Protein AF-A0A401ULQ7-F1 (afdb_monomer_lite)

Foldseek 3Di:
DWKQQQVVRDIDDDPDPVVVVVQVVPPRIDDDDPPVPPVVLPPLVPDDLVVLVVVCVVVVHDPPPDDSVVSVVVVNVVD

pLDDT: mean 77.47, std 11.1, range [44.62, 88.81]

Sequence (79 aa):
MWFLHIKNNTEWDIQDKEHQNRLLKDIDYKVIEKVEETKPALDYDTLSYAEIQAIAKEKGLKYNGIKKVELIESLKEGE

Structure (mmCIF, N/CA/C/O backbone):
data_AF-A0A401ULQ7-F1
#
_entry.id   AF-A0A401ULQ7-F1
#
loop_
_atom_site.group_PDB
_atom_site.id
_atom_site.type_symbol
_atom_site.label_atom_id
_atom_site.label_alt_id
_atom_site.label_comp_id
_atom_site.label_asym_id
_atom_site.label_entity_id
_atom_site.label_seq_id
_atom_site.pdbx_PDB_ins_code
_atom_site.Cartn_x
_atom_site.Cartn_y
_atom_site.Cartn_z
_atom_site.occupancy
_atom_site.B_iso_or_equiv
_atom_site.auth_seq_id
_atom_site.auth_comp_id
_atom_site.auth_asym_id
_atom_site.auth_atom_id
_atom_site.pdbx_PDB_model_num
ATOM 1 N N . MET A 1 1 ? 12.824 0.711 -18.464 1.00 81.75 1 MET A N 1
ATOM 2 C CA . MET A 1 1 ? 12.531 -0.677 -18.030 1.00 81.75 1 MET A CA 1
ATOM 3 C C . MET A 1 1 ? 13.024 -0.764 -16.609 1.00 81.75 1 MET A C 1
ATOM 5 O O . MET A 1 1 ? 14.138 -0.317 -16.352 1.00 81.75 1 MET A O 1
ATOM 9 N N . TRP A 1 2 ? 12.189 -1.257 -15.699 1.00 84.19 2 TRP A N 1
ATOM 10 C CA . TRP A 1 2 ? 12.525 -1.259 -14.283 1.00 84.19 2 TRP A CA 1
ATOM 11 C C . TRP A 1 2 ? 13.292 -2.529 -13.919 1.00 84.19 2 TRP A C 1
ATOM 13 O O . TRP A 1 2 ? 12.929 -3.633 -14.326 1.00 84.19 2 TRP A O 1
ATOM 23 N N . PHE A 1 3 ? 14.365 -2.361 -13.157 1.00 85.94 3 PHE A N 1
ATOM 24 C CA . PHE A 1 3 ? 15.170 -3.448 -12.619 1.00 85.94 3 PHE A CA 1
ATOM 25 C C . PHE A 1 3 ? 15.184 -3.359 -11.100 1.00 85.94 3 PHE A C 1
ATOM 27 O O . PHE A 1 3 ? 15.432 -2.296 -10.535 1.00 85.94 3 PHE A O 1
ATOM 34 N N . LEU A 1 4 ? 14.957 -4.488 -10.445 1.00 85.62 4 LEU A N 1
ATOM 35 C CA . LEU A 1 4 ? 15.145 -4.667 -9.018 1.00 85.62 4 LEU A CA 1
ATOM 36 C C . LEU A 1 4 ? 16.486 -5.354 -8.787 1.00 85.62 4 LEU A C 1
ATOM 38 O O . LEU A 1 4 ? 16.709 -6.474 -9.254 1.00 85.62 4 LEU A O 1
ATOM 42 N N . HIS A 1 5 ? 17.363 -4.705 -8.034 1.00 88.25 5 HIS A N 1
ATOM 43 C CA . HIS A 1 5 ? 18.589 -5.319 -7.549 1.00 88.25 5 HIS A CA 1
ATOM 44 C C . HIS A 1 5 ? 18.286 -6.174 -6.315 1.00 88.25 5 HIS A C 1
ATOM 46 O O . HIS A 1 5 ? 17.957 -5.640 -5.254 1.00 88.25 5 HIS A O 1
ATOM 52 N N . ILE A 1 6 ? 18.416 -7.494 -6.433 1.00 81.81 6 ILE A N 1
ATOM 53 C CA . ILE A 1 6 ? 17.956 -8.469 -5.431 1.00 81.81 6 ILE A CA 1
ATOM 54 C C . ILE A 1 6 ? 18.720 -8.325 -4.106 1.00 81.81 6 ILE A C 1
ATOM 56 O O . ILE A 1 6 ? 18.127 -8.453 -3.039 1.00 81.81 6 ILE A O 1
ATOM 60 N N . LYS A 1 7 ? 20.024 -8.024 -4.147 1.00 81.81 7 LYS A N 1
ATOM 61 C CA . LYS A 1 7 ? 20.860 -7.929 -2.933 1.00 81.81 7 LYS A CA 1
ATOM 62 C C . LYS A 1 7 ? 20.539 -6.722 -2.053 1.00 81.81 7 LYS A C 1
ATOM 64 O O . LYS A 1 7 ? 20.640 -6.819 -0.837 1.00 81.81 7 LYS A O 1
ATOM 69 N N . ASN A 1 8 ? 20.163 -5.599 -2.667 1.00 81.81 8 ASN A N 1
ATOM 70 C CA . ASN A 1 8 ? 19.944 -4.331 -1.954 1.00 81.81 8 ASN A CA 1
ATOM 71 C C . ASN A 1 8 ? 18.479 -3.879 -1.994 1.00 81.81 8 ASN A C 1
ATOM 73 O O . ASN A 1 8 ? 18.167 -2.787 -1.527 1.00 81.81 8 ASN A O 1
ATOM 77 N N . ASN A 1 9 ? 17.605 -4.685 -2.602 1.00 79.69 9 ASN A N 1
ATOM 78 C CA . ASN A 1 9 ? 16.198 -4.384 -2.841 1.00 79.69 9 ASN A CA 1
ATOM 79 C C . ASN A 1 9 ? 15.977 -2.973 -3.425 1.00 79.69 9 ASN A C 1
ATOM 81 O O . ASN A 1 9 ? 15.089 -2.239 -3.001 1.00 79.69 9 ASN A O 1
ATOM 85 N N . THR A 1 10 ? 16.851 -2.562 -4.349 1.00 82.81 10 THR A N 1
ATOM 86 C CA . THR A 1 10 ? 16.844 -1.214 -4.936 1.00 82.81 10 THR A CA 1
ATOM 87 C C . THR A 1 10 ? 16.247 -1.256 -6.332 1.00 82.81 10 THR A C 1
ATOM 89 O O . THR A 1 10 ? 16.660 -2.077 -7.152 1.00 82.81 10 THR A O 1
ATOM 92 N N . GLU A 1 11 ? 15.321 -0.348 -6.614 1.00 87.56 11 GLU A N 1
ATOM 93 C CA . GLU A 1 11 ? 14.625 -0.240 -7.896 1.00 87.56 11 GLU A CA 1
ATOM 94 C C . GLU A 1 11 ? 15.272 0.829 -8.782 1.00 87.56 11 GLU A C 1
ATOM 96 O O . GLU A 1 11 ? 15.545 1.943 -8.335 1.00 87.56 11 GLU A O 1
ATOM 101 N N . TRP A 1 12 ? 15.523 0.488 -10.043 1.00 83.81 12 TRP A N 1
ATOM 102 C CA . TRP A 1 12 ? 16.168 1.356 -11.025 1.00 83.81 12 TRP A CA 1
ATOM 103 C C . TRP A 1 12 ? 15.320 1.402 -12.293 1.00 83.81 12 TRP A C 1
ATOM 105 O O . TRP A 1 12 ? 15.104 0.364 -12.917 1.00 83.81 12 TRP A O 1
ATOM 115 N N . ASP A 1 13 ? 14.878 2.589 -12.714 1.00 86.88 13 ASP A N 1
ATOM 116 C CA . ASP A 1 13 ? 14.377 2.767 -14.079 1.00 86.88 13 ASP A CA 1
ATOM 117 C C . ASP A 1 13 ? 15.553 3.029 -15.015 1.00 86.88 13 ASP A C 1
ATOM 119 O O . ASP A 1 13 ? 16.233 4.052 -14.930 1.00 86.88 13 ASP A O 1
ATOM 123 N N . ILE A 1 14 ? 15.800 2.079 -15.910 1.00 84.81 14 ILE A N 1
ATOM 124 C CA . ILE A 1 14 ? 16.838 2.201 -16.925 1.00 84.81 14 ILE A CA 1
ATOM 125 C C . ILE A 1 14 ? 16.159 2.357 -18.278 1.00 84.81 14 ILE A C 1
ATOM 127 O O . ILE A 1 14 ? 15.542 1.421 -18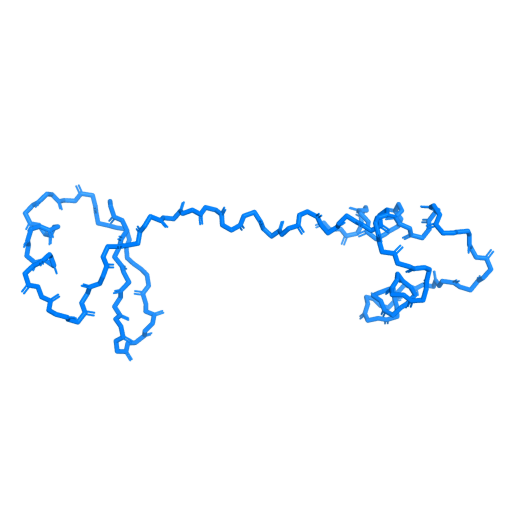.797 1.00 84.81 14 ILE A O 1
ATOM 131 N N . GLN A 1 15 ? 16.282 3.539 -18.876 1.00 84.75 15 GLN A N 1
ATOM 132 C CA . GLN A 1 15 ? 15.772 3.813 -20.224 1.00 84.75 15 GLN A CA 1
ATOM 133 C C . GLN A 1 15 ? 16.735 3.351 -21.328 1.00 84.75 15 GLN A C 1
ATOM 135 O O . GLN A 1 15 ? 16.302 3.051 -22.440 1.00 84.75 15 GLN A O 1
ATOM 140 N N . ASP A 1 16 ? 18.024 3.240 -21.007 1.00 88.81 16 ASP A N 1
ATOM 141 C CA . ASP A 1 16 ? 19.067 2.854 -21.950 1.00 88.81 16 ASP A CA 1
ATOM 142 C C . ASP A 1 16 ? 19.035 1.351 -22.286 1.00 88.81 16 ASP A C 1
ATOM 144 O O . ASP A 1 16 ? 19.018 0.494 -21.398 1.00 88.81 16 ASP A O 1
ATOM 148 N N . LYS A 1 17 ? 19.031 1.022 -23.584 1.00 85.00 17 LYS A N 1
ATOM 149 C CA . LYS A 1 17 ? 18.889 -0.361 -24.074 1.00 85.00 17 LYS A CA 1
ATOM 150 C C . LYS A 1 17 ? 20.154 -1.201 -23.890 1.00 85.00 17 LYS A C 1
ATOM 152 O O . LYS A 1 17 ? 20.052 -2.409 -23.671 1.00 85.00 17 LYS A O 1
ATOM 157 N N . GLU A 1 18 ? 21.338 -0.599 -23.977 1.00 87.44 18 GLU A N 1
ATOM 158 C CA . GLU A 1 18 ? 22.595 -1.323 -23.760 1.00 87.44 18 GLU A CA 1
ATOM 159 C C . GLU A 1 18 ? 22.751 -1.664 -22.279 1.00 87.44 18 GLU A C 1
ATOM 161 O O . GLU A 1 18 ? 23.093 -2.795 -21.915 1.00 87.44 18 GLU A O 1
ATOM 166 N N . HIS A 1 19 ? 22.399 -0.710 -21.421 1.00 82.25 19 HIS A N 1
ATOM 167 C CA . HIS A 1 19 ? 22.400 -0.887 -19.979 1.00 82.25 19 HIS A CA 1
ATOM 168 C C . HIS A 1 19 ? 21.356 -1.931 -19.536 1.00 82.25 19 HIS A C 1
ATOM 170 O O . HIS A 1 19 ? 21.678 -2.802 -18.729 1.00 82.25 19 HIS A O 1
ATOM 176 N N . GLN A 1 20 ? 20.162 -1.940 -20.142 1.00 84.88 20 GLN A N 1
ATOM 177 C CA . GLN A 1 20 ? 19.162 -3.005 -19.963 1.00 84.88 20 GLN A CA 1
ATOM 178 C C . GLN A 1 20 ? 19.723 -4.396 -20.286 1.00 84.88 20 GLN A C 1
ATOM 180 O O . GLN A 1 20 ? 19.579 -5.321 -19.490 1.00 84.88 20 GLN A O 1
ATOM 185 N N . ASN A 1 21 ? 20.383 -4.556 -21.438 1.00 86.38 21 ASN A N 1
ATOM 186 C CA . ASN A 1 21 ? 20.930 -5.847 -21.868 1.00 86.38 21 ASN A CA 1
ATOM 187 C C . ASN A 1 21 ? 22.084 -6.323 -20.972 1.00 86.38 21 ASN A C 1
ATOM 189 O O . ASN A 1 21 ? 22.266 -7.523 -20.768 1.00 86.38 21 ASN A O 1
ATOM 193 N N . ARG A 1 22 ? 22.860 -5.389 -20.409 1.00 87.00 22 ARG A N 1
ATOM 194 C CA . ARG A 1 22 ? 23.883 -5.711 -19.410 1.00 87.00 22 ARG A CA 1
ATOM 195 C C . ARG A 1 22 ? 23.250 -6.255 -18.131 1.00 87.00 22 ARG A C 1
ATOM 197 O O . ARG A 1 22 ? 23.670 -7.310 -17.675 1.00 87.00 22 ARG A O 1
ATOM 204 N N . LEU A 1 23 ? 22.227 -5.580 -17.606 1.00 82.88 23 LEU A N 1
ATOM 205 C CA . LEU A 1 23 ? 21.530 -6.008 -16.389 1.00 82.88 23 LEU A CA 1
ATOM 206 C C . LEU A 1 23 ? 20.738 -7.307 -16.579 1.00 82.88 23 LEU A C 1
ATOM 208 O O . LEU A 1 23 ? 20.679 -8.117 -15.666 1.00 82.88 23 LEU A O 1
ATOM 212 N N . LEU A 1 24 ? 20.186 -7.555 -17.769 1.00 81.75 24 LEU A N 1
ATOM 213 C CA . LEU A 1 24 ? 19.506 -8.814 -18.107 1.00 81.75 24 LEU A CA 1
ATOM 214 C C . LEU A 1 24 ? 20.420 -10.046 -18.024 1.00 81.75 24 LEU A C 1
ATOM 216 O O . LEU A 1 24 ? 19.937 -11.157 -17.818 1.00 81.75 24 LEU A O 1
ATOM 220 N N . LYS A 1 25 ? 21.731 -9.867 -18.215 1.00 83.56 25 LYS A N 1
ATOM 221 C CA . LYS A 1 25 ? 22.729 -10.942 -18.097 1.00 83.56 25 LYS A CA 1
ATOM 222 C C . LYS A 1 25 ? 23.218 -11.143 -16.665 1.00 83.56 25 LYS A C 1
ATOM 224 O O . LYS A 1 25 ? 23.964 -12.085 -16.407 1.00 83.56 25 LYS A O 1
ATOM 229 N N . ASP A 1 26 ? 22.834 -10.251 -15.766 1.00 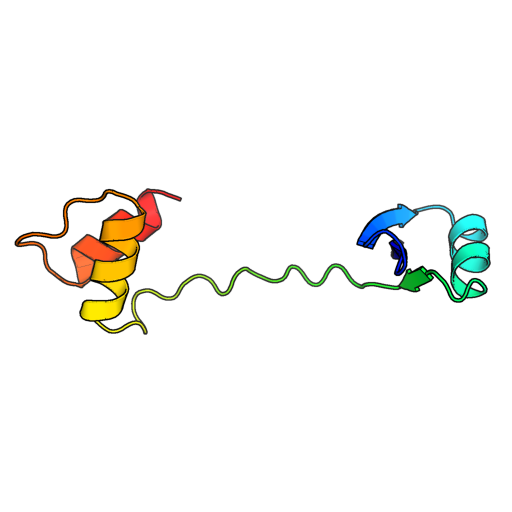81.75 26 ASP A N 1
ATOM 230 C CA . ASP A 1 26 ? 23.364 -10.152 -14.421 1.00 81.75 26 ASP A CA 1
ATOM 231 C C . ASP A 1 26 ? 22.364 -10.785 -13.440 1.00 81.75 26 ASP A C 1
ATOM 233 O O . ASP A 1 26 ? 21.202 -10.391 -13.366 1.00 81.75 26 ASP A O 1
ATOM 237 N N . ILE A 1 27 ? 22.790 -11.819 -12.707 1.00 79.81 27 ILE A N 1
ATOM 238 C CA . ILE A 1 27 ? 21.886 -12.638 -11.871 1.00 79.81 27 ILE A CA 1
ATOM 239 C C . ILE A 1 27 ? 21.324 -11.869 -10.668 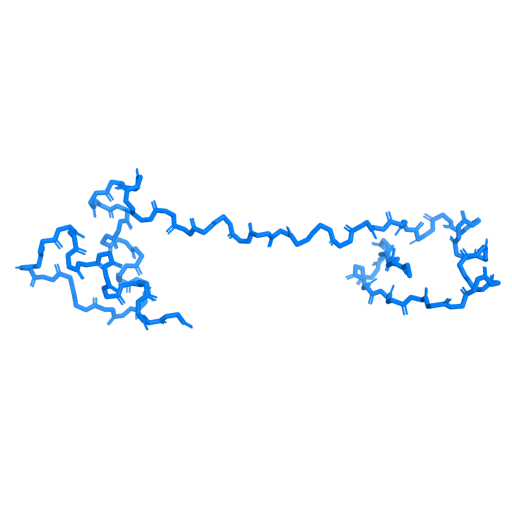1.00 79.81 27 ILE A C 1
ATOM 241 O O . ILE A 1 27 ? 20.295 -12.243 -10.103 1.00 79.81 27 ILE A O 1
ATOM 245 N N . ASP A 1 28 ? 22.011 -10.798 -10.278 1.00 85.12 28 ASP A N 1
ATOM 246 C CA . ASP A 1 28 ? 21.644 -9.935 -9.163 1.00 85.12 28 ASP A CA 1
ATOM 247 C C . ASP A 1 28 ? 20.512 -8.955 -9.517 1.00 85.12 28 ASP A C 1
ATOM 249 O O . ASP A 1 28 ? 20.008 -8.264 -8.628 1.00 85.12 28 ASP A O 1
ATOM 253 N N . TYR A 1 29 ? 20.079 -8.903 -10.782 1.00 83.56 29 TYR A N 1
ATOM 254 C CA . TYR A 1 29 ? 19.036 -7.999 -11.256 1.00 83.56 29 TYR A CA 1
ATOM 255 C C . TYR A 1 29 ? 17.854 -8.770 -11.843 1.00 83.56 29 TYR A C 1
ATOM 257 O O . TYR A 1 29 ? 18.000 -9.675 -12.661 1.00 83.56 29 TYR A O 1
ATOM 265 N N . LYS A 1 30 ? 16.645 -8.380 -11.441 1.00 82.94 30 LYS A N 1
ATOM 266 C CA . LYS A 1 30 ? 15.393 -8.875 -12.023 1.00 82.94 30 LYS A CA 1
ATOM 267 C C . LYS A 1 30 ? 14.663 -7.738 -12.702 1.00 82.94 30 LYS A C 1
ATOM 269 O O . LYS A 1 30 ? 14.502 -6.676 -12.110 1.00 82.94 30 LYS A O 1
ATOM 274 N N . VAL A 1 31 ? 14.191 -7.975 -13.922 1.00 83.69 31 VAL A N 1
ATOM 275 C CA . VAL A 1 31 ? 13.233 -7.070 -14.555 1.00 83.69 31 VAL A CA 1
ATOM 276 C C . VAL A 1 31 ? 11.952 -7.141 -13.744 1.00 83.69 31 VAL A C 1
ATOM 278 O O . VAL A 1 31 ? 11.366 -8.215 -13.598 1.00 83.69 31 VAL A O 1
ATOM 281 N N . ILE A 1 32 ? 11.555 -6.004 -13.194 1.00 83.69 32 ILE A N 1
ATOM 282 C CA . ILE A 1 32 ? 10.242 -5.844 -12.594 1.00 83.69 32 ILE A CA 1
ATOM 283 C C . ILE A 1 32 ? 9.425 -5.011 -13.564 1.00 83.69 32 ILE A C 1
ATOM 285 O O . ILE A 1 32 ? 9.868 -3.983 -14.071 1.00 83.69 32 ILE A O 1
ATOM 289 N N . GLU A 1 33 ? 8.222 -5.462 -13.866 1.00 70.56 33 GLU A N 1
ATOM 290 C CA . GLU A 1 33 ? 7.222 -4.531 -14.344 1.00 70.56 33 GLU A CA 1
ATOM 291 C C . GLU A 1 33 ? 6.762 -3.806 -13.091 1.00 70.56 33 GLU A C 1
ATOM 293 O O . GLU A 1 33 ? 6.380 -4.451 -12.113 1.00 70.56 33 GLU A O 1
ATOM 298 N N . LYS A 1 34 ? 6.852 -2.472 -13.086 1.00 60.56 34 LYS A N 1
ATOM 299 C CA . LYS A 1 34 ? 6.127 -1.661 -12.113 1.00 60.56 34 LYS A CA 1
ATOM 300 C C . LYS A 1 34 ? 4.649 -1.833 -12.459 1.00 60.56 34 LYS A C 1
ATOM 302 O O . LYS A 1 34 ? 4.024 -0.968 -13.058 1.00 60.56 34 LYS A O 1
ATOM 307 N N . VAL A 1 35 ? 4.116 -3.017 -12.168 1.00 55.03 35 VAL A N 1
ATOM 308 C CA . VAL A 1 35 ? 2.713 -3.160 -11.857 1.00 55.03 35 VAL A CA 1
ATOM 309 C C . VAL A 1 35 ? 2.599 -2.185 -10.708 1.00 55.03 35 VAL A C 1
ATOM 311 O O . VAL A 1 35 ? 3.243 -2.374 -9.675 1.00 55.03 35 VAL A O 1
ATOM 314 N N . GLU A 1 36 ? 1.942 -1.050 -10.945 1.00 51.75 36 GLU A N 1
ATOM 315 C CA . GLU A 1 36 ? 1.326 -0.339 -9.846 1.00 51.75 36 GLU A CA 1
ATOM 316 C C . GLU A 1 36 ? 0.612 -1.444 -9.088 1.00 51.75 36 GLU A C 1
ATOM 318 O O . GLU A 1 36 ? -0.411 -1.965 -9.532 1.00 51.75 36 GLU A O 1
ATOM 323 N N . GLU A 1 37 ? 1.215 -1.886 -7.987 1.00 45.03 37 GLU A N 1
ATOM 324 C CA . GLU A 1 37 ? 0.459 -2.372 -6.870 1.00 45.03 37 GLU A CA 1
ATOM 325 C C . GLU A 1 37 ? -0.414 -1.160 -6.584 1.00 45.03 37 GLU A C 1
ATOM 327 O O . GLU A 1 37 ? -0.028 -0.219 -5.888 1.00 45.03 37 GLU A O 1
ATOM 332 N N . THR A 1 38 ? -1.545 -1.098 -7.292 1.00 44.62 38 THR A N 1
ATOM 333 C CA . THR A 1 38 ? -2.733 -0.426 -6.847 1.00 44.62 38 THR A CA 1
ATOM 334 C C . THR A 1 38 ? -2.830 -0.983 -5.454 1.00 44.62 38 THR A C 1
ATOM 336 O O . THR A 1 38 ? -3.256 -2.132 -5.295 1.00 44.62 38 THR A O 1
ATOM 339 N N . LYS A 1 39 ? -2.293 -0.236 -4.471 1.00 49.44 39 LYS A N 1
ATOM 340 C CA . LYS A 1 39 ? -2.633 -0.385 -3.063 1.00 49.44 39 LYS A CA 1
ATOM 341 C C . LYS A 1 39 ? -4.093 -0.759 -3.148 1.00 49.44 39 LYS A C 1
ATOM 343 O O . LYS A 1 39 ? -4.799 0.050 -3.763 1.00 49.44 39 LYS A O 1
ATOM 348 N N . PRO A 1 40 ? -4.494 -1.990 -2.778 1.00 47.75 40 PRO A N 1
ATOM 349 C CA . PRO A 1 40 ? -5.862 -2.420 -3.010 1.00 47.75 40 PRO A CA 1
ATOM 350 C C . PRO A 1 40 ? -6.675 -1.267 -2.474 1.00 47.75 40 PRO A C 1
ATOM 352 O O . PRO A 1 40 ? -6.453 -0.917 -1.313 1.00 47.75 40 PRO A O 1
ATOM 355 N N . ALA A 1 41 ? -7.382 -0.550 -3.363 1.00 52.19 41 ALA A N 1
ATOM 356 C CA . ALA A 1 41 ? -8.072 0.669 -2.985 1.00 52.19 41 ALA A CA 1
ATOM 357 C C . ALA A 1 41 ? -8.890 0.203 -1.805 1.00 52.19 41 ALA A C 1
ATOM 359 O O . ALA A 1 41 ? -9.671 -0.724 -1.991 1.00 52.19 41 ALA A O 1
ATOM 360 N N . LEU A 1 42 ? -8.505 0.625 -0.594 1.00 58.47 42 LEU A N 1
ATOM 361 C CA . LEU A 1 42 ? -8.860 -0.120 0.604 1.00 58.47 42 LEU A CA 1
ATOM 362 C C . LEU A 1 42 ? -10.366 0.007 0.641 1.00 58.47 42 LEU A C 1
ATOM 364 O O . LEU A 1 42 ? -10.894 1.089 0.894 1.00 58.47 42 LEU A O 1
ATOM 368 N N . ASP A 1 43 ? -11.050 -1.048 0.206 1.00 66.50 43 ASP A N 1
ATOM 369 C CA . ASP A 1 43 ? -12.467 -0.988 -0.064 1.00 66.50 43 ASP A CA 1
ATOM 370 C C . ASP A 1 43 ? -13.094 -1.116 1.305 1.00 66.50 43 ASP A C 1
ATOM 372 O O . ASP A 1 43 ? -13.543 -2.182 1.722 1.00 66.50 43 ASP A O 1
ATOM 376 N N . TYR A 1 44 ? -13.068 -0.010 2.050 1.00 70.19 44 TYR A N 1
ATOM 377 C CA . TYR A 1 44 ? -13.579 0.066 3.404 1.00 70.19 44 TYR A CA 1
ATOM 378 C C . TYR A 1 44 ? -15.069 -0.320 3.437 1.00 70.19 44 TYR A C 1
ATOM 380 O O . TYR A 1 44 ? -15.592 -0.671 4.486 1.00 70.19 44 TYR A O 1
ATOM 388 N N . ASP A 1 45 ? -15.744 -0.327 2.281 1.00 68.81 45 ASP A N 1
ATOM 389 C CA . ASP A 1 45 ? -17.095 -0.857 2.107 1.00 68.81 45 ASP A CA 1
ATOM 390 C C . ASP A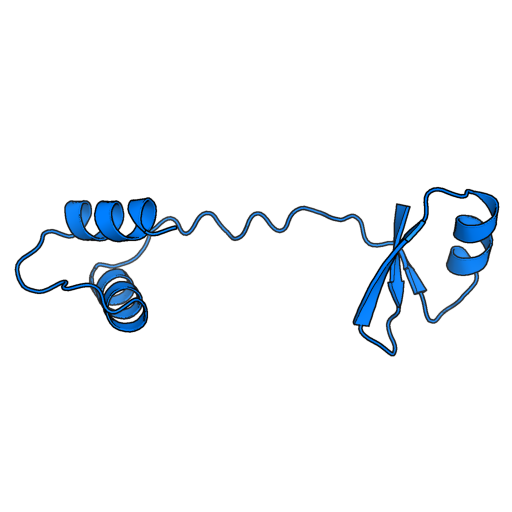 1 45 ? -17.175 -2.382 2.327 1.00 68.81 45 ASP A C 1
ATOM 392 O O . ASP A 1 45 ? -18.079 -2.868 3.016 1.00 68.81 45 ASP A O 1
ATOM 396 N N . THR A 1 46 ? -16.169 -3.121 1.842 1.00 74.69 46 THR A N 1
ATOM 397 C CA . THR A 1 46 ? -16.029 -4.582 1.995 1.00 74.69 46 THR A CA 1
ATOM 398 C C . THR A 1 46 ? -15.565 -4.994 3.392 1.00 74.69 46 THR A C 1
ATOM 400 O O . THR A 1 46 ? -15.828 -6.115 3.829 1.00 74.69 46 THR A O 1
ATOM 403 N N . LEU A 1 47 ? -14.929 -4.077 4.126 1.00 76.06 47 LEU A N 1
ATOM 404 C CA . LEU A 1 47 ? -14.462 -4.316 5.485 1.00 76.06 47 LEU A CA 1
ATOM 405 C C . LEU A 1 47 ? -15.621 -4.338 6.490 1.00 76.06 47 LEU A C 1
ATOM 407 O O . LEU A 1 47 ? -16.647 -3.658 6.355 1.00 76.06 47 LEU A O 1
ATOM 411 N N . SER A 1 48 ? -15.456 -5.139 7.541 1.00 80.06 48 SER A N 1
ATOM 412 C CA . SER A 1 48 ? -16.400 -5.169 8.658 1.00 80.06 48 SER A CA 1
ATOM 413 C C . SER A 1 48 ? -16.296 -3.884 9.480 1.00 80.06 48 SER A C 1
ATOM 415 O O . SER A 1 48 ? -15.239 -3.264 9.553 1.00 80.06 48 SER A O 1
ATOM 417 N N . TYR A 1 49 ? -17.377 -3.496 10.159 1.00 82.25 49 TYR A N 1
ATOM 418 C CA . TYR A 1 49 ? -17.387 -2.296 11.004 1.00 82.25 49 TYR A CA 1
ATOM 419 C C . TYR A 1 49 ? -16.250 -2.298 12.042 1.00 82.25 49 TYR A C 1
ATOM 421 O O . TYR A 1 49 ? -15.621 -1.269 12.255 1.00 82.25 49 TYR A O 1
ATOM 429 N N . ALA A 1 50 ? -15.916 -3.465 12.604 1.00 82.25 50 ALA A N 1
ATOM 430 C CA . ALA A 1 50 ? -14.805 -3.618 13.544 1.00 82.25 50 ALA A CA 1
ATOM 431 C C . ALA A 1 50 ? -13.425 -3.318 12.919 1.00 82.25 50 ALA A C 1
ATOM 433 O O . ALA A 1 50 ? -12.585 -2.696 13.564 1.00 82.25 50 ALA A O 1
ATOM 434 N N . GLU A 1 51 ? -13.205 -3.717 11.663 1.00 81.75 51 GLU A N 1
ATOM 435 C CA . GLU A 1 51 ? -11.956 -3.463 10.927 1.00 81.75 51 GLU A CA 1
ATOM 436 C C . GLU A 1 51 ? -11.820 -1.970 10.615 1.00 81.75 51 GLU A C 1
ATOM 438 O O . GLU A 1 51 ? -10.782 -1.360 10.852 1.00 81.75 51 GLU A O 1
ATOM 443 N N . ILE A 1 52 ? -12.914 -1.339 10.185 1.00 83.00 52 ILE A N 1
ATOM 444 C CA . ILE A 1 52 ? -12.971 0.103 9.910 1.00 83.00 52 ILE A CA 1
ATOM 445 C C . ILE A 1 52 ? -12.700 0.905 11.193 1.00 83.00 52 ILE A C 1
ATOM 447 O O . ILE A 1 52 ? -11.979 1.900 11.161 1.00 83.00 52 ILE A O 1
ATOM 451 N N . GLN A 1 53 ? -13.217 0.459 12.343 1.00 84.38 53 GLN A N 1
ATOM 452 C CA . GLN A 1 53 ? -12.911 1.066 13.642 1.00 84.38 53 GLN A CA 1
ATOM 453 C C . GLN A 1 53 ? -11.439 0.899 14.035 1.00 84.38 53 GLN A C 1
ATOM 455 O O . GLN A 1 53 ? -10.861 1.829 14.598 1.00 84.38 53 GLN A O 1
ATOM 460 N N . ALA A 1 54 ? -10.829 -0.255 13.747 1.00 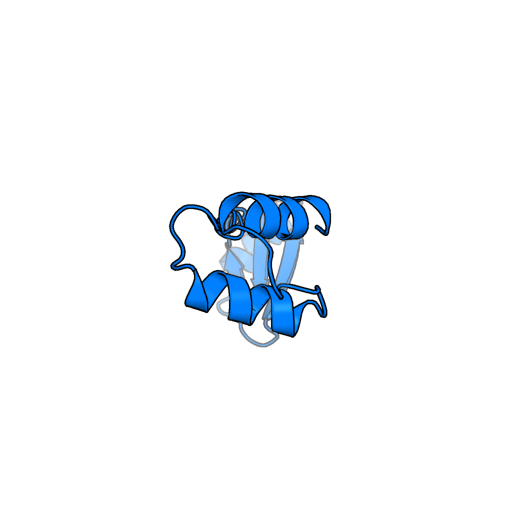84.06 54 ALA A N 1
ATOM 461 C CA . ALA A 1 54 ? -9.406 -0.476 13.990 1.00 84.06 54 ALA A CA 1
ATOM 462 C C . ALA A 1 54 ? -8.555 0.487 13.150 1.00 84.06 54 ALA A C 1
ATOM 464 O O . ALA A 1 54 ? -7.712 1.187 13.707 1.00 84.06 54 ALA A O 1
ATOM 465 N N . ILE A 1 55 ? -8.866 0.625 11.859 1.00 82.81 55 ILE A N 1
ATOM 466 C CA . ILE A 1 55 ? -8.165 1.545 10.953 1.00 82.81 55 ILE A CA 1
ATOM 467 C C . ILE A 1 55 ? -8.382 3.003 11.378 1.00 82.81 55 ILE A C 1
ATOM 469 O O . ILE A 1 55 ? -7.434 3.784 11.435 1.00 82.81 55 ILE A O 1
ATOM 473 N N . ALA A 1 56 ? -9.610 3.385 11.739 1.00 83.19 56 ALA A N 1
ATOM 474 C CA . ALA A 1 56 ? -9.902 4.723 12.249 1.00 83.19 5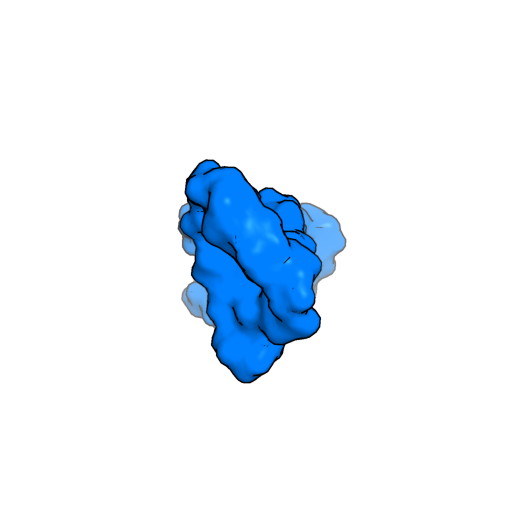6 ALA A CA 1
ATOM 475 C C . ALA A 1 56 ? -9.128 5.023 13.537 1.00 83.19 56 ALA A C 1
ATOM 477 O O . ALA A 1 56 ? -8.592 6.117 13.695 1.00 83.19 56 ALA A O 1
ATOM 478 N N . LYS A 1 57 ? -9.014 4.041 14.435 1.00 83.62 57 LYS A N 1
ATOM 479 C CA . LYS A 1 57 ? -8.205 4.151 15.650 1.00 83.62 57 LYS A CA 1
ATOM 480 C C . LYS A 1 57 ? -6.718 4.315 15.326 1.00 83.62 57 LYS A C 1
ATOM 482 O O . LYS A 1 57 ? -6.080 5.160 15.948 1.00 83.62 57 LYS A O 1
ATOM 487 N N . GLU A 1 58 ? -6.181 3.556 14.370 1.00 81.38 58 GLU A N 1
ATOM 488 C CA . GLU A 1 58 ? -4.788 3.691 13.915 1.00 81.38 58 GLU A CA 1
ATOM 489 C C . GLU A 1 58 ? -4.516 5.053 13.269 1.00 81.38 58 GLU A C 1
ATOM 491 O O . GLU A 1 58 ? -3.480 5.660 13.530 1.00 81.38 58 GLU A O 1
ATOM 496 N N . LYS A 1 59 ? -5.476 5.586 12.504 1.00 79.31 59 LYS A N 1
ATOM 497 C CA . LYS A 1 59 ? -5.404 6.934 11.921 1.00 79.31 59 LYS A CA 1
ATOM 498 C C . LYS A 1 59 ? -5.696 8.063 12.922 1.00 79.31 59 LYS A C 1
ATOM 500 O O . LYS A 1 59 ? -5.625 9.233 12.556 1.00 79.31 59 LYS A O 1
ATOM 505 N N . GLY A 1 60 ? -6.035 7.751 14.175 1.00 81.56 60 GLY A N 1
ATOM 506 C CA . GLY A 1 60 ? -6.377 8.751 15.193 1.00 81.56 60 GLY A CA 1
ATOM 507 C C . GLY A 1 60 ? -7.720 9.459 14.965 1.00 81.56 60 GLY A C 1
ATOM 508 O O . GLY A 1 60 ? -7.971 10.513 15.551 1.00 81.56 60 GLY A O 1
ATOM 509 N N . LEU A 1 61 ? -8.597 8.890 14.136 1.00 80.88 61 LEU A N 1
ATOM 510 C CA . LEU A 1 61 ? -9.934 9.405 13.861 1.00 80.88 61 LEU A CA 1
ATOM 511 C C . LEU A 1 61 ? -10.896 9.035 14.993 1.00 80.88 61 LEU A C 1
ATOM 513 O O . LEU A 1 61 ? -10.878 7.931 15.548 1.00 80.88 61 LEU A O 1
ATOM 517 N N . LYS A 1 62 ? -11.796 9.962 15.325 1.00 77.31 62 LYS A N 1
ATOM 518 C CA . LYS A 1 62 ? -12.918 9.657 16.216 1.00 77.31 62 LYS A CA 1
ATOM 519 C C . LYS A 1 62 ? -13.895 8.776 15.447 1.00 77.31 62 LYS A C 1
ATOM 521 O O . LYS A 1 62 ? -14.348 9.171 14.388 1.00 77.31 62 LYS A O 1
ATOM 526 N N . TYR A 1 63 ? -14.224 7.611 15.996 1.00 78.56 63 TYR A N 1
ATOM 527 C CA . TYR A 1 63 ? -15.206 6.667 15.441 1.00 78.56 63 TYR A CA 1
ATOM 528 C C . TYR A 1 63 ? -16.408 6.446 16.376 1.00 78.56 63 TYR A C 1
ATOM 530 O O . TYR A 1 63 ? -17.237 5.563 16.161 1.00 78.56 63 TYR A O 1
ATOM 538 N N . ASN A 1 64 ? -16.495 7.219 17.461 1.00 74.94 64 ASN A N 1
ATOM 539 C CA . ASN A 1 64 ? -17.468 7.000 18.524 1.00 74.94 64 ASN A CA 1
ATOM 540 C C . ASN A 1 64 ? -18.810 7.662 18.171 1.00 74.94 64 ASN A C 1
ATOM 542 O O . ASN A 1 64 ? -18.889 8.886 18.100 1.00 74.94 64 ASN A O 1
ATOM 546 N N . GLY A 1 65 ? -19.854 6.854 17.958 1.00 77.69 65 GLY A N 1
ATOM 547 C CA . GLY A 1 65 ? -21.213 7.325 17.645 1.00 77.69 65 GLY A CA 1
ATOM 548 C C . GLY A 1 65 ? -21.498 7.600 16.163 1.00 77.69 65 GLY A C 1
ATOM 549 O O . GLY A 1 65 ? -22.573 8.103 15.846 1.00 77.69 65 GLY A O 1
ATOM 550 N N . ILE A 1 66 ? -20.572 7.262 15.263 1.00 82.25 66 ILE A N 1
ATOM 551 C CA . ILE A 1 66 ? -20.693 7.500 13.817 1.00 82.25 66 ILE A CA 1
ATOM 552 C C . ILE A 1 66 ? -21.092 6.207 13.105 1.00 82.25 66 ILE A C 1
ATOM 554 O O . ILE A 1 66 ? -20.753 5.112 13.550 1.00 82.25 66 ILE A O 1
ATOM 558 N N . LYS A 1 67 ? -21.836 6.309 12.003 1.00 83.44 67 LYS A N 1
ATOM 559 C CA . LYS A 1 67 ? -22.248 5.136 11.219 1.00 83.44 67 LYS A CA 1
ATOM 560 C C . LYS A 1 67 ? -21.073 4.595 10.400 1.00 83.44 67 LYS A C 1
ATOM 562 O O . LYS A 1 67 ? -20.172 5.346 10.042 1.00 83.44 67 LYS A O 1
ATOM 567 N N . LYS A 1 68 ? -21.135 3.306 10.031 1.00 80.12 68 LYS A N 1
ATOM 568 C CA . LYS A 1 68 ? -20.151 2.643 9.147 1.00 80.12 68 LYS A CA 1
ATOM 569 C C . LYS A 1 68 ? -19.810 3.504 7.924 1.00 80.12 68 LYS A C 1
ATOM 571 O O . LYS A 1 68 ? -18.641 3.707 7.646 1.00 80.12 68 LYS A O 1
ATOM 576 N N . VAL A 1 69 ? -20.834 4.021 7.244 1.00 82.62 69 VAL A N 1
ATOM 577 C CA . VAL A 1 69 ? -20.699 4.804 6.005 1.00 82.62 69 VAL A CA 1
ATOM 578 C C . VAL A 1 69 ? -19.900 6.091 6.229 1.00 82.62 69 VAL A C 1
ATOM 580 O O . VAL A 1 69 ? -18.899 6.301 5.561 1.00 82.62 69 VAL A O 1
ATOM 583 N N . GLU A 1 70 ? -20.254 6.888 7.237 1.00 82.81 70 GLU A N 1
ATOM 584 C CA . GLU A 1 70 ? -19.556 8.155 7.510 1.00 82.81 70 GLU A CA 1
ATOM 585 C C . GLU A 1 70 ? -18.117 7.943 8.000 1.00 82.81 70 GLU A C 1
ATOM 587 O O . GLU A 1 70 ? -17.225 8.752 7.737 1.00 82.81 70 GLU A O 1
ATOM 592 N N . LEU A 1 71 ? -17.868 6.827 8.693 1.00 84.00 71 LEU A N 1
ATOM 593 C CA . LEU A 1 71 ? -16.522 6.443 9.103 1.00 84.00 71 LEU A CA 1
ATOM 594 C C . LEU A 1 71 ? -15.654 6.050 7.897 1.00 84.00 71 LEU A C 1
ATOM 596 O O . LEU A 1 71 ? -14.484 6.420 7.844 1.00 84.00 71 LEU A O 1
ATOM 600 N N . ILE A 1 72 ? -16.232 5.340 6.922 1.00 83.00 72 ILE A N 1
ATOM 601 C CA . ILE A 1 72 ? -15.584 5.026 5.641 1.00 83.00 72 ILE A CA 1
ATOM 602 C C . ILE A 1 72 ? -15.273 6.308 4.867 1.00 83.00 72 ILE A C 1
ATOM 604 O O . ILE A 1 72 ? -14.164 6.450 4.359 1.00 83.00 72 ILE A O 1
ATOM 608 N N . GLU A 1 73 ? -16.221 7.242 4.785 1.00 81.88 73 GLU A N 1
ATOM 609 C CA . GLU A 1 73 ? -16.016 8.527 4.106 1.00 81.88 73 GLU A CA 1
ATOM 610 C C . GLU A 1 73 ? -14.881 9.323 4.757 1.00 81.88 73 GLU A C 1
ATOM 612 O O . GLU A 1 73 ? -13.963 9.751 4.064 1.00 81.88 73 GLU A O 1
ATOM 617 N N . SER A 1 74 ? -14.856 9.399 6.091 1.00 79.62 74 SER A N 1
ATOM 618 C CA . SER A 1 74 ? -13.772 10.058 6.839 1.00 79.62 74 SER A CA 1
ATOM 619 C C . SER A 1 74 ? -12.401 9.405 6.607 1.00 79.62 74 SER A C 1
ATOM 621 O O . SER A 1 74 ? -11.373 10.079 6.621 1.00 79.62 74 SER A O 1
ATOM 623 N N . LEU A 1 75 ? -12.367 8.085 6.401 1.00 78.88 75 LEU A N 1
ATOM 624 C CA . LEU A 1 75 ? -11.139 7.340 6.108 1.00 78.88 75 LEU A CA 1
ATOM 625 C C . LEU A 1 75 ? -10.642 7.539 4.674 1.00 78.88 75 LEU A C 1
ATOM 627 O O . LEU A 1 75 ? -9.427 7.530 4.468 1.00 78.88 75 LEU A O 1
ATOM 631 N N . LYS A 1 76 ? -11.566 7.704 3.718 1.00 76.38 76 LYS A N 1
ATOM 632 C CA . LYS A 1 76 ? -11.276 7.987 2.305 1.00 76.38 76 LYS A CA 1
ATOM 633 C C . LYS A 1 76 ? -10.872 9.443 2.067 1.00 76.38 76 LYS A C 1
ATOM 635 O O . LYS A 1 76 ? -10.046 9.689 1.203 1.00 76.38 76 LYS A O 1
ATOM 640 N N . GLU A 1 77 ? -11.448 10.389 2.808 1.00 71.06 77 GLU A N 1
ATOM 641 C CA . GLU A 1 77 ? -11.159 11.826 2.670 1.00 71.06 77 GLU A CA 1
ATOM 642 C C . GLU A 1 77 ? -9.822 12.232 3.321 1.00 71.06 77 GLU A C 1
ATOM 644 O O . GLU A 1 77 ? -9.206 13.213 2.919 1.00 71.06 77 GLU A O 1
ATOM 649 N N . GLY A 1 78 ? -9.350 11.470 4.315 1.00 60.28 78 GLY A N 1
ATOM 650 C CA . GLY A 1 78 ? -8.067 11.695 4.991 1.00 60.28 78 GLY A CA 1
ATOM 651 C C . GLY A 1 78 ? -6.843 11.052 4.320 1.00 60.28 78 GLY A C 1
ATOM 652 O O . GLY A 1 78 ? -5.836 10.851 5.004 1.00 60.28 78 GLY A O 1
ATOM 653 N N . GLU A 1 79 ? -6.940 10.651 3.050 1.00 51.41 79 GLU A N 1
ATOM 654 C CA . GLU A 1 79 ? -5.848 10.100 2.226 1.00 51.41 79 GLU A CA 1
ATOM 655 C C . GLU A 1 79 ? -5.389 11.119 1.174 1.00 51.41 79 GLU A C 1
ATOM 657 O O . GLU A 1 79 ? -4.154 11.280 1.033 1.00 51.41 79 GLU A O 1
#

Secondary structure (DSSP, 8-state):
-EEEETTTTEEEE---HHHHHHHHT-TTEEEE-----------TTTS-HHHHHHHHHHTT---TT--HHHHHHHHHHT-

Organism: NCBI:txid360422

Radius of gyration: 20.53 Å; chains: 1; bounding box: 46×24×43 Å